Protein AF-A0A2R8AFT1-F1 (afdb_monomer)

Structure (mmCIF, N/CA/C/O backbone):
data_AF-A0A2R8AFT1-F1
#
_entry.id   AF-A0A2R8AFT1-F1
#
loop_
_ato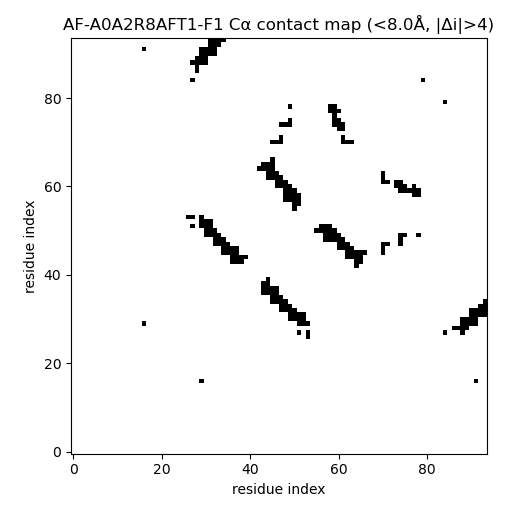m_site.group_PDB
_atom_site.id
_atom_site.type_symbol
_atom_site.label_atom_id
_atom_site.label_alt_id
_atom_site.label_comp_id
_atom_site.label_asym_id
_atom_site.label_entity_id
_atom_site.label_seq_id
_atom_site.pdbx_PDB_ins_code
_atom_site.Cartn_x
_atom_site.Cartn_y
_atom_site.Cartn_z
_atom_site.occupancy
_atom_site.B_iso_or_equiv
_atom_site.auth_seq_id
_atom_site.auth_comp_id
_atom_site.auth_asym_id
_atom_site.auth_atom_id
_atom_site.pdbx_PDB_model_num
ATOM 1 N N . MET A 1 1 ? -3.544 36.162 14.275 1.00 35.91 1 MET A N 1
ATOM 2 C CA . MET A 1 1 ? -4.077 36.416 12.922 1.00 35.91 1 MET A CA 1
ATOM 3 C C . MET A 1 1 ? -3.162 35.656 11.980 1.00 35.91 1 MET A C 1
ATOM 5 O O . MET A 1 1 ? -1.972 35.917 11.990 1.00 35.91 1 MET A O 1
ATOM 9 N N . THR A 1 2 ? -3.677 34.573 11.410 1.00 34.53 2 THR A N 1
ATOM 10 C CA . THR A 1 2 ? -2.946 33.414 10.870 1.00 34.53 2 THR A CA 1
ATOM 11 C C . THR A 1 2 ? -2.199 33.727 9.575 1.00 34.53 2 THR A C 1
ATOM 13 O O . THR A 1 2 ? -2.836 34.105 8.596 1.00 34.53 2 THR A O 1
ATOM 16 N N . GLU A 1 3 ? -0.881 33.523 9.563 1.00 36.88 3 GLU A N 1
ATOM 17 C CA . GLU A 1 3 ? -0.083 33.475 8.335 1.00 36.88 3 GLU A CA 1
ATOM 18 C C . GLU A 1 3 ? -0.292 32.128 7.633 1.00 36.88 3 GLU A C 1
ATOM 20 O O . GLU A 1 3 ? -0.204 31.054 8.232 1.00 36.88 3 GLU A O 1
ATOM 25 N N . ASP A 1 4 ? -0.646 32.223 6.358 1.00 40.91 4 ASP A N 1
ATOM 26 C CA . ASP A 1 4 ? -0.936 31.132 5.444 1.00 40.91 4 ASP A CA 1
ATOM 27 C C . ASP A 1 4 ? 0.382 30.546 4.916 1.00 40.91 4 ASP A C 1
ATOM 29 O O . ASP A 1 4 ? 1.070 31.160 4.107 1.00 40.91 4 ASP A O 1
ATOM 33 N N . LEU A 1 5 ? 0.756 29.357 5.398 1.00 37.88 5 LEU A N 1
ATOM 34 C CA . LEU A 1 5 ? 1.956 28.623 4.966 1.00 37.88 5 LEU A CA 1
ATOM 35 C C . LEU A 1 5 ? 1.710 27.736 3.727 1.00 37.88 5 LEU A C 1
ATOM 37 O O . LEU A 1 5 ? 2.443 26.777 3.489 1.00 37.88 5 LEU A O 1
ATOM 41 N N . ARG A 1 6 ? 0.686 28.029 2.920 1.00 41.09 6 ARG A N 1
ATOM 42 C CA . ARG A 1 6 ? 0.300 27.225 1.750 1.00 41.09 6 ARG A CA 1
ATOM 43 C C . ARG A 1 6 ? 0.878 27.741 0.433 1.00 41.09 6 ARG A C 1
ATOM 45 O O . ARG A 1 6 ? 0.115 27.942 -0.496 1.00 41.09 6 ARG A O 1
ATOM 52 N N . ASP A 1 7 ? 2.193 27.929 0.326 1.00 49.38 7 ASP A N 1
ATOM 53 C CA . ASP A 1 7 ? 2.844 27.856 -0.999 1.00 49.38 7 ASP A CA 1
ATOM 54 C C . ASP A 1 7 ? 4.374 27.729 -0.927 1.00 49.38 7 ASP A C 1
ATOM 56 O O . ASP A 1 7 ? 5.125 28.483 -1.548 1.00 49.38 7 ASP A O 1
ATOM 60 N N . GLN A 1 8 ? 4.892 26.769 -0.155 1.00 41.59 8 GLN A N 1
ATOM 61 C CA . GLN A 1 8 ? 6.258 26.323 -0.431 1.00 41.59 8 GLN A CA 1
ATOM 62 C C . GLN A 1 8 ? 6.192 25.428 -1.662 1.00 41.59 8 GLN A C 1
ATOM 64 O O . GLN A 1 8 ? 5.880 24.246 -1.545 1.00 41.59 8 GLN A O 1
ATOM 69 N N . GLY A 1 9 ? 6.414 26.039 -2.831 1.00 44.97 9 GLY A N 1
ATOM 70 C CA . GLY A 1 9 ? 6.431 25.422 -4.156 1.00 44.97 9 GLY A CA 1
ATOM 71 C C . GLY A 1 9 ? 7.438 24.279 -4.265 1.00 44.97 9 GLY A C 1
ATOM 72 O O . GLY A 1 9 ? 8.494 24.400 -4.890 1.00 44.97 9 GLY A O 1
ATOM 73 N N . GLU A 1 10 ? 7.102 23.149 -3.656 1.00 46.91 10 GLU A N 1
ATOM 74 C CA . GLU A 1 10 ? 7.771 21.886 -3.874 1.00 46.91 10 GLU A CA 1
ATOM 75 C C . GLU A 1 10 ? 7.568 21.535 -5.349 1.00 46.91 10 GLU A C 1
ATOM 77 O O . GLU A 1 10 ? 6.450 21.569 -5.870 1.00 46.91 10 GLU A O 1
ATOM 82 N N . ARG A 1 11 ? 8.667 21.268 -6.064 1.00 39.12 11 ARG A N 1
ATOM 83 C CA . ARG A 1 11 ? 8.618 20.884 -7.478 1.00 39.12 11 ARG A CA 1
ATOM 84 C C . ARG A 1 11 ? 7.654 19.710 -7.607 1.00 39.12 11 ARG A C 1
ATOM 86 O O . ARG A 1 11 ? 8.010 18.597 -7.229 1.00 39.12 11 ARG A O 1
ATOM 93 N N . ILE A 1 12 ? 6.473 19.946 -8.181 1.00 51.50 12 ILE A N 1
ATOM 94 C CA . ILE A 1 12 ? 5.580 18.873 -8.613 1.00 51.50 12 ILE A CA 1
ATOM 95 C C . ILE A 1 12 ? 6.422 17.980 -9.525 1.00 51.50 12 ILE A C 1
ATOM 97 O O . ILE A 1 12 ? 6.843 18.392 -10.610 1.00 51.50 12 ILE A O 1
ATOM 101 N N . SER A 1 13 ? 6.762 16.786 -9.042 1.00 50.00 13 SER A N 1
ATOM 102 C CA . SER A 1 13 ? 7.532 15.829 -9.828 1.00 50.00 13 SER A CA 1
ATOM 103 C C . SER A 1 13 ? 6.768 15.524 -11.119 1.00 50.00 13 SER A C 1
ATOM 105 O O . SER A 1 13 ? 5.541 15.428 -11.099 1.00 50.00 13 SER A O 1
ATOM 107 N N . GLU A 1 14 ? 7.470 15.402 -12.248 1.00 49.84 14 GLU A N 1
ATOM 108 C CA . GLU A 1 14 ? 6.827 15.128 -13.539 1.00 49.84 14 GLU A CA 1
ATOM 109 C C . GLU A 1 14 ? 5.864 13.931 -13.454 1.00 49.84 14 GLU A C 1
ATOM 111 O O . GLU A 1 14 ? 6.237 12.854 -12.978 1.00 49.84 14 GLU A O 1
ATOM 116 N N . ASN A 1 15 ? 4.646 14.078 -13.992 1.00 51.28 15 ASN A N 1
ATOM 117 C CA . ASN A 1 15 ? 3.689 12.978 -14.116 1.00 51.28 15 ASN A CA 1
ATOM 118 C C . ASN A 1 15 ? 4.164 11.975 -15.187 1.00 51.28 15 ASN A C 1
ATOM 120 O O . ASN A 1 15 ? 3.816 12.052 -16.367 1.00 51.28 15 ASN A O 1
ATOM 124 N N . ARG A 1 16 ? 4.992 11.016 -14.763 1.00 57.72 16 ARG A N 1
ATOM 125 C CA . ARG A 1 16 ? 5.545 9.958 -15.627 1.00 57.72 16 ARG A CA 1
ATOM 126 C C . ARG A 1 16 ? 4.512 8.896 -16.014 1.00 57.72 16 ARG A C 1
ATOM 128 O O . ARG A 1 16 ? 4.707 8.212 -17.017 1.00 57.72 16 ARG A O 1
ATOM 135 N N . VAL A 1 17 ? 3.408 8.785 -15.269 1.00 55.28 17 VAL A N 1
ATOM 136 C CA . VAL A 1 17 ? 2.307 7.846 -15.554 1.00 55.28 17 VAL A CA 1
ATOM 137 C C . VAL A 1 17 ? 1.571 8.251 -16.832 1.00 55.28 17 VAL A C 1
ATOM 139 O O . VAL A 1 17 ? 1.320 7.403 -17.687 1.00 55.28 17 VAL A O 1
ATOM 142 N N . ALA A 1 18 ? 1.323 9.549 -17.027 1.00 54.91 18 ALA A N 1
ATOM 143 C CA . ALA A 1 18 ? 0.660 10.072 -18.223 1.00 54.91 18 ALA A CA 1
ATOM 144 C C . ALA A 1 18 ? 1.428 9.768 -19.528 1.00 54.91 18 ALA A C 1
ATOM 146 O O . ALA A 1 18 ? 0.824 9.624 -20.589 1.00 54.91 18 ALA A O 1
ATOM 147 N N . ARG A 1 19 ? 2.760 9.613 -19.460 1.00 52.62 19 ARG A N 1
ATOM 148 C CA . ARG A 1 19 ? 3.623 9.360 -20.628 1.00 52.62 19 ARG A CA 1
ATOM 149 C C . ARG A 1 19 ? 3.755 7.876 -20.999 1.00 52.62 19 ARG A C 1
ATOM 151 O O . ARG A 1 19 ? 4.157 7.569 -22.116 1.00 52.62 19 ARG A O 1
ATOM 158 N N . LEU A 1 20 ? 3.392 6.957 -20.100 1.00 52.91 20 LEU A N 1
ATOM 159 C CA . LEU A 1 20 ? 3.425 5.507 -20.351 1.00 52.91 20 LEU A CA 1
ATOM 160 C C . LEU A 1 20 ? 2.292 5.023 -21.271 1.00 52.91 20 LEU A C 1
ATOM 162 O O . LEU A 1 20 ? 2.378 3.918 -21.802 1.00 52.91 20 LEU A O 1
ATOM 166 N N . GLY A 1 21 ? 1.270 5.852 -21.519 1.00 51.91 21 GLY A N 1
ATOM 167 C CA . GLY A 1 21 ? 0.150 5.519 -22.406 1.00 51.91 21 GLY A CA 1
ATOM 168 C C . GLY A 1 21 ? 0.544 5.219 -23.860 1.00 51.91 21 GLY A C 1
ATOM 169 O O . GLY A 1 21 ? -0.204 4.534 -24.555 1.00 51.91 21 GLY A O 1
ATOM 170 N N . SER A 1 22 ? 1.718 5.670 -24.323 1.00 46.72 22 SER A N 1
ATOM 171 C CA . SER A 1 22 ? 2.195 5.450 -25.699 1.00 46.72 22 SER A CA 1
ATOM 172 C C . SER A 1 22 ? 3.210 4.308 -25.859 1.00 46.72 22 SER A C 1
ATOM 174 O O . SER A 1 22 ? 3.480 3.891 -26.987 1.00 46.72 22 SER A O 1
ATOM 176 N N . LEU A 1 23 ? 3.737 3.732 -24.770 1.00 49.66 23 LEU A N 1
ATOM 177 C CA . LEU A 1 23 ? 4.701 2.625 -24.827 1.00 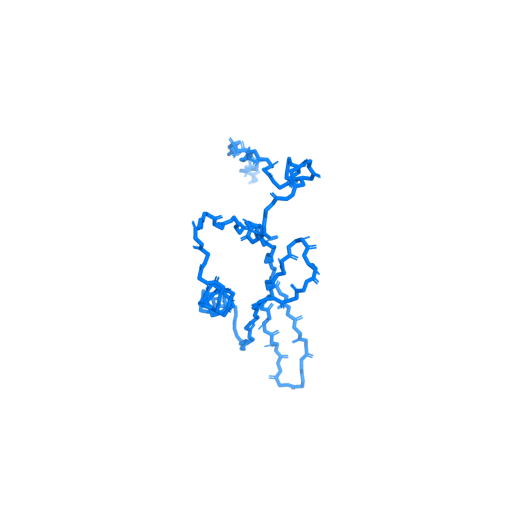49.66 23 LEU A CA 1
ATOM 178 C C . LEU A 1 23 ? 3.979 1.275 -24.805 1.00 49.66 23 LEU A C 1
ATOM 180 O O . LEU A 1 23 ? 3.928 0.543 -23.817 1.00 49.66 23 LEU A O 1
ATOM 184 N N . ARG A 1 24 ? 3.417 0.934 -25.964 1.00 55.06 24 ARG A N 1
ATOM 185 C CA . ARG A 1 24 ? 2.993 -0.428 -26.280 1.00 55.06 24 ARG A CA 1
ATOM 186 C C . ARG A 1 24 ? 4.202 -1.373 -26.211 1.00 55.06 24 ARG A C 1
ATOM 188 O O . ARG A 1 24 ? 5.149 -1.212 -26.971 1.00 55.06 24 ARG A O 1
ATOM 195 N N . ARG A 1 25 ? 4.053 -2.429 -25.400 1.00 53.16 25 ARG A N 1
ATOM 196 C CA . ARG A 1 25 ? 4.859 -3.668 -25.336 1.00 53.16 25 ARG A CA 1
ATOM 197 C C . ARG A 1 25 ? 6.169 -3.598 -24.541 1.00 53.16 25 ARG A C 1
ATOM 199 O O . ARG A 1 25 ? 7.250 -3.679 -25.100 1.00 53.16 25 ARG A O 1
ATOM 206 N N . SER A 1 26 ? 6.059 -3.645 -23.218 1.00 45.69 26 SER A N 1
ATOM 207 C CA . SER A 1 26 ? 6.673 -4.735 -22.445 1.00 45.69 26 SER A CA 1
ATOM 208 C C . SER A 1 26 ? 6.059 -4.761 -21.047 1.00 45.69 26 SER A C 1
ATOM 210 O O . SER A 1 26 ? 5.727 -3.725 -20.479 1.00 45.69 26 SER A O 1
ATOM 212 N N . ALA A 1 27 ? 5.816 -5.960 -20.542 1.00 53.91 27 ALA A N 1
ATOM 213 C CA . ALA A 1 27 ? 5.075 -6.226 -19.324 1.00 53.91 27 ALA A CA 1
ATOM 214 C C . ALA A 1 27 ? 5.699 -5.578 -18.063 1.00 53.91 27 ALA A C 1
ATOM 216 O O . ALA A 1 27 ? 6.912 -5.397 -17.963 1.00 53.91 27 ALA A O 1
ATOM 217 N N . THR A 1 28 ? 4.866 -5.360 -17.035 1.00 58.09 28 THR A N 1
ATOM 218 C CA . THR A 1 28 ? 5.241 -5.290 -15.599 1.00 58.09 28 THR A CA 1
ATOM 219 C C . THR A 1 28 ? 5.958 -4.052 -15.029 1.00 58.09 28 THR A C 1
ATOM 221 O O . THR A 1 28 ? 6.481 -4.120 -13.920 1.00 58.09 28 THR A O 1
ATOM 224 N N . GLY A 1 29 ? 5.946 -2.899 -15.702 1.00 73.19 29 GLY A N 1
ATOM 225 C CA . GLY A 1 29 ? 6.679 -1.716 -15.219 1.00 73.19 29 GLY A CA 1
ATOM 226 C C . GLY A 1 29 ? 5.915 -0.720 -14.338 1.00 73.19 29 GLY A C 1
ATOM 227 O O . GLY A 1 29 ? 6.564 0.091 -13.686 1.00 73.19 29 GLY A O 1
ATOM 228 N N . ALA A 1 30 ? 4.578 -0.719 -14.325 1.00 86.25 30 ALA A N 1
ATOM 229 C CA . ALA A 1 30 ? 3.804 0.335 -13.665 1.00 86.25 30 ALA A CA 1
ATOM 230 C C . ALA A 1 30 ? 2.597 -0.215 -12.898 1.00 86.25 30 ALA A C 1
ATOM 232 O O . ALA A 1 30 ? 1.735 -0.891 -13.469 1.00 86.25 30 ALA A O 1
ATOM 233 N N . VAL A 1 31 ? 2.537 0.113 -11.610 1.00 91.75 31 VAL A N 1
ATOM 234 C CA . VAL A 1 31 ? 1.437 -0.246 -10.715 1.00 91.75 31 VAL A CA 1
ATOM 235 C C . VAL A 1 31 ? 0.897 0.995 -10.010 1.00 91.75 31 VAL A C 1
ATOM 237 O O . VAL A 1 31 ? 1.642 1.937 -9.732 1.00 91.75 31 VAL A O 1
ATOM 240 N N . LEU A 1 32 ? -0.401 0.979 -9.729 1.00 94.81 32 LEU A N 1
ATOM 241 C CA . LEU A 1 32 ? -1.081 1.971 -8.902 1.00 94.81 32 LEU A CA 1
ATOM 242 C C . LEU A 1 32 ? -1.363 1.358 -7.533 1.00 94.81 32 LEU A C 1
ATOM 244 O O . LEU A 1 32 ? -1.772 0.198 -7.471 1.00 94.81 32 LEU A O 1
ATOM 248 N N . THR A 1 33 ? -1.174 2.130 -6.471 1.00 95.38 33 THR A N 1
ATOM 249 C CA . THR A 1 33 ? -1.567 1.768 -5.111 1.00 95.38 33 THR A CA 1
ATOM 250 C C . THR A 1 33 ? -2.452 2.842 -4.500 1.00 95.38 33 THR A C 1
ATOM 252 O O . THR A 1 33 ? -2.250 4.027 -4.751 1.00 95.38 33 THR A O 1
ATOM 255 N N . ASP A 1 34 ? -3.404 2.408 -3.682 1.00 95.94 34 ASP A N 1
ATOM 256 C CA . ASP A 1 34 ? -4.240 3.280 -2.860 1.00 95.94 34 ASP A CA 1
ATOM 257 C C . ASP A 1 34 ? -4.543 2.600 -1.515 1.00 95.94 34 ASP A C 1
ATOM 259 O O . ASP A 1 34 ? -4.497 1.362 -1.411 1.00 95.94 34 ASP A O 1
ATOM 263 N N . ILE A 1 35 ? -4.818 3.402 -0.485 1.00 96.38 35 ILE A N 1
ATOM 264 C CA . ILE A 1 35 ? -5.262 2.926 0.829 1.00 96.38 35 ILE A CA 1
ATOM 265 C C . ILE A 1 35 ? -6.671 3.443 1.073 1.00 96.38 35 ILE A C 1
ATOM 267 O O . ILE A 1 35 ? -6.914 4.643 1.153 1.00 96.38 35 ILE A O 1
ATOM 271 N N . THR A 1 36 ? -7.591 2.512 1.285 1.00 95.56 36 THR A N 1
ATOM 272 C CA . THR A 1 36 ? -8.966 2.814 1.669 1.00 95.56 36 THR A CA 1
ATOM 273 C C . THR A 1 36 ? -9.298 2.198 3.022 1.00 95.56 36 THR A C 1
ATOM 275 O O . THR A 1 36 ? -8.521 1.421 3.583 1.00 95.56 36 THR A O 1
ATOM 278 N N . TYR A 1 37 ? -10.458 2.545 3.566 1.00 95.25 37 TYR A N 1
ATOM 279 C CA . TYR A 1 37 ? -10.955 2.013 4.824 1.00 95.25 37 TYR A CA 1
ATOM 280 C C . TYR A 1 37 ? -12.378 1.481 4.649 1.00 95.25 37 TYR A C 1
ATOM 282 O O . TYR A 1 37 ? -13.235 2.098 4.018 1.00 95.25 37 TYR A O 1
ATOM 290 N N . ILE A 1 38 ? -12.630 0.309 5.221 1.00 95.75 38 ILE A N 1
ATOM 291 C CA . ILE A 1 38 ? -13.901 -0.406 5.157 1.00 95.75 38 ILE A CA 1
ATOM 292 C C . ILE A 1 38 ? -14.502 -0.408 6.557 1.00 95.75 38 ILE A C 1
ATOM 294 O O . ILE A 1 38 ? -13.838 -0.772 7.531 1.00 95.75 38 ILE A O 1
ATOM 298 N N . LYS A 1 39 ? -15.769 0.000 6.669 1.00 95.44 39 LYS A N 1
ATOM 299 C CA . LYS A 1 39 ? -16.497 -0.079 7.934 1.00 95.44 39 LYS A CA 1
ATOM 300 C C . LYS A 1 39 ? -16.943 -1.519 8.185 1.00 95.44 39 LYS A C 1
ATOM 302 O O . LYS A 1 39 ? -17.614 -2.105 7.339 1.00 95.44 39 LYS A O 1
ATOM 307 N N . THR A 1 40 ? -16.611 -2.065 9.350 1.00 94.06 40 THR A N 1
ATOM 308 C CA . THR A 1 40 ? -17.077 -3.380 9.817 1.00 94.06 40 THR A CA 1
ATOM 309 C C . THR A 1 40 ? -17.840 -3.236 11.138 1.00 94.06 40 THR A C 1
ATOM 311 O O . THR A 1 40 ? -17.863 -2.161 11.747 1.00 94.06 40 THR A O 1
ATOM 314 N N . HIS A 1 41 ? -18.462 -4.324 11.601 1.00 94.81 41 HIS A N 1
ATOM 315 C CA . HIS A 1 41 ? -19.096 -4.372 12.925 1.00 94.81 41 HIS A CA 1
ATOM 316 C C . HIS A 1 41 ? -18.086 -4.278 14.081 1.00 94.81 41 HIS A C 1
ATOM 318 O O . HIS A 1 41 ? -18.457 -3.885 15.182 1.00 94.81 41 HIS A O 1
ATOM 324 N N . GLU A 1 42 ? -16.815 -4.588 13.823 1.00 92.19 42 GLU A N 1
ATOM 325 C CA . GLU A 1 42 ? -15.735 -4.615 14.817 1.00 92.19 42 GLU A CA 1
ATOM 326 C C . GLU A 1 42 ? -14.858 -3.352 14.779 1.00 92.19 42 GLU A C 1
ATOM 328 O O . GLU A 1 42 ? -13.965 -3.191 15.606 1.00 92.19 42 GLU A O 1
ATOM 333 N N . GLY A 1 43 ? -15.094 -2.436 13.831 1.00 92.81 43 GLY A N 1
ATOM 334 C CA . GLY A 1 43 ? -14.311 -1.209 13.705 1.00 92.81 43 GLY A CA 1
ATOM 335 C C . GLY A 1 43 ? -14.059 -0.794 12.260 1.00 92.81 43 GLY A C 1
ATOM 336 O O . GLY A 1 43 ? -14.934 -0.898 11.402 1.00 92.81 43 GLY A O 1
ATOM 337 N N . TRP A 1 44 ? -12.876 -0.238 12.014 1.00 95.38 44 TRP A N 1
ATOM 338 C CA . TRP A 1 44 ? -12.402 0.130 10.681 1.00 95.38 44 TRP A CA 1
ATOM 339 C C . TRP A 1 44 ? -11.311 -0.843 10.246 1.00 95.38 44 TRP A C 1
ATOM 341 O O . TRP A 1 44 ? -10.389 -1.128 11.009 1.00 95.38 44 TRP A O 1
ATOM 351 N N . LEU A 1 45 ? -11.414 -1.332 9.015 1.00 97.00 45 LEU A N 1
ATOM 352 C CA . LEU A 1 45 ? -10.390 -2.146 8.375 1.00 97.00 45 LEU A CA 1
ATOM 353 C C . LEU A 1 45 ? -9.722 -1.315 7.282 1.00 97.00 45 LEU A C 1
ATOM 355 O O . LEU A 1 45 ? -10.385 -0.898 6.336 1.00 97.00 45 LEU A O 1
ATOM 359 N N . TYR A 1 46 ? -8.423 -1.084 7.398 1.00 97.19 46 TYR A N 1
ATOM 360 C CA . TYR A 1 46 ? -7.637 -0.416 6.368 1.00 97.19 46 TYR A CA 1
ATOM 361 C C . TYR A 1 46 ? -7.194 -1.442 5.334 1.00 97.19 46 TYR A C 1
ATOM 363 O O . TYR A 1 46 ? -6.680 -2.498 5.697 1.00 97.19 46 TYR A O 1
ATOM 371 N N . LEU A 1 47 ? -7.386 -1.126 4.059 1.00 97.56 47 LEU A N 1
ATOM 372 C CA . LEU A 1 47 ? -7.077 -1.981 2.921 1.00 97.56 47 LEU A CA 1
ATOM 373 C C . LEU A 1 47 ? -6.146 -1.223 1.973 1.00 97.56 47 LEU A C 1
ATOM 375 O O . LEU A 1 47 ? -6.522 -0.190 1.426 1.00 97.56 47 LEU A O 1
ATOM 379 N N . CYS A 1 48 ? -4.951 -1.764 1.750 1.00 97.94 48 CYS A N 1
ATOM 380 C CA . CYS A 1 48 ? -4.062 -1.330 0.677 1.00 97.94 48 CYS A CA 1
ATOM 381 C C . CYS A 1 48 ? -4.224 -2.273 -0.516 1.00 97.94 48 CYS A C 1
ATOM 383 O O . CYS A 1 48 ? -4.165 -3.492 -0.338 1.00 97.94 48 CYS A O 1
ATOM 385 N N . VAL A 1 49 ? -4.414 -1.727 -1.719 1.00 97.06 49 VAL A N 1
ATOM 386 C CA . VAL A 1 49 ? -4.556 -2.504 -2.963 1.00 97.06 49 VAL A CA 1
ATOM 387 C C . VAL A 1 49 ? -3.562 -2.005 -3.997 1.00 97.06 49 VAL A C 1
ATOM 389 O O . VAL A 1 49 ? -3.453 -0.804 -4.220 1.00 97.06 49 VAL A O 1
ATOM 392 N N . ILE A 1 50 ? -2.885 -2.935 -4.672 1.00 95.56 50 ILE A N 1
ATOM 393 C CA . ILE A 1 50 ? -1.983 -2.659 -5.788 1.00 95.56 50 ILE A CA 1
ATOM 394 C C . ILE A 1 50 ? -2.560 -3.258 -7.068 1.00 95.56 50 ILE A C 1
ATOM 396 O O . ILE A 1 50 ? -2.857 -4.455 -7.140 1.00 95.56 50 ILE A O 1
ATOM 400 N N . ILE A 1 51 ? -2.692 -2.422 -8.095 1.00 93.19 51 ILE A N 1
ATOM 401 C CA . ILE A 1 51 ? -3.241 -2.777 -9.404 1.00 93.19 51 ILE A CA 1
ATOM 402 C C . ILE A 1 51 ? -2.156 -2.627 -10.467 1.00 93.19 51 ILE A C 1
ATOM 404 O O . ILE A 1 51 ? -1.479 -1.604 -10.555 1.00 93.19 51 ILE A O 1
ATOM 408 N N . ASP A 1 52 ? -2.024 -3.635 -11.323 1.00 90.38 52 ASP A N 1
ATOM 409 C CA . ASP A 1 52 ? -1.194 -3.548 -12.523 1.00 90.38 52 ASP A CA 1
ATOM 410 C C . ASP A 1 52 ? -1.933 -2.754 -13.607 1.00 90.38 52 ASP A C 1
ATOM 412 O O . ASP A 1 52 ? -3.021 -3.134 -14.047 1.00 90.38 52 ASP A O 1
ATOM 416 N N . LEU A 1 53 ? -1.352 -1.628 -14.034 1.00 86.94 53 LEU A N 1
ATOM 417 C CA . LEU A 1 53 ? -2.030 -0.675 -14.923 1.00 86.94 53 LEU A CA 1
ATOM 418 C C . LEU A 1 53 ? -2.292 -1.233 -16.327 1.00 86.94 53 LEU A C 1
ATOM 420 O O . LEU A 1 53 ? -3.199 -0.759 -17.013 1.00 86.94 53 LEU A O 1
ATOM 424 N N . PHE A 1 54 ? -1.528 -2.243 -16.747 1.00 83.12 54 PHE A N 1
ATOM 425 C CA . PHE A 1 54 ? -1.678 -2.867 -18.058 1.00 83.12 54 PHE A CA 1
ATOM 426 C C . PHE A 1 54 ? -2.799 -3.913 -18.067 1.00 83.12 54 PHE A C 1
ATOM 428 O O . PHE A 1 54 ? -3.683 -3.877 -18.918 1.00 83.12 54 PHE A O 1
ATOM 435 N N . SER A 1 55 ? -2.781 -4.836 -17.106 1.00 85.31 55 SER A N 1
ATOM 436 C CA . SER A 1 55 ? -3.745 -5.938 -17.007 1.00 85.31 55 SER A CA 1
ATOM 437 C C . SER A 1 55 ? -5.023 -5.578 -16.251 1.00 85.31 55 SER A C 1
ATOM 439 O O . SER A 1 55 ? -5.986 -6.342 -16.313 1.00 85.31 55 SER A O 1
ATOM 441 N N . ARG A 1 56 ? -5.034 -4.449 -15.527 1.00 89.00 56 ARG A N 1
ATOM 442 C CA . ARG A 1 56 ? -6.119 -4.012 -14.628 1.00 89.00 56 ARG A CA 1
ATOM 443 C C . ARG A 1 56 ? -6.451 -5.018 -13.522 1.00 89.00 56 ARG A C 1
ATOM 445 O O . ARG A 1 56 ? -7.519 -4.952 -12.923 1.00 89.00 56 ARG A O 1
ATOM 452 N N . ARG A 1 57 ? -5.541 -5.950 -13.237 1.00 91.50 57 ARG A N 1
ATOM 453 C CA . ARG A 1 57 ? -5.707 -6.952 -12.181 1.00 91.50 57 ARG A CA 1
ATOM 454 C C . ARG A 1 57 ? -5.155 -6.425 -10.865 1.00 91.50 57 ARG A C 1
ATOM 456 O O . ARG A 1 57 ? -4.138 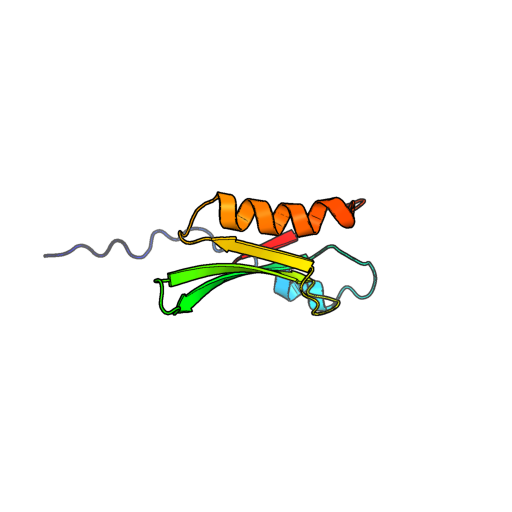-5.733 -10.856 1.00 91.50 57 ARG A O 1
ATOM 463 N N . VAL A 1 58 ? -5.788 -6.822 -9.764 1.00 94.31 58 VAL A N 1
ATOM 464 C CA . VAL A 1 58 ? -5.183 -6.723 -8.431 1.00 94.31 58 VAL A CA 1
ATOM 465 C C . VAL A 1 58 ? -4.003 -7.688 -8.382 1.00 94.31 58 VAL A C 1
ATOM 467 O O . VAL A 1 58 ? -4.136 -8.862 -8.730 1.00 94.31 58 VAL A O 1
ATOM 470 N N . VAL A 1 59 ? -2.838 -7.177 -7.999 1.00 93.12 59 VAL A N 1
ATOM 471 C CA . VAL A 1 59 ? -1.572 -7.927 -7.992 1.00 93.12 59 VAL A CA 1
ATOM 472 C C . VAL A 1 59 ? -0.938 -8.029 -6.611 1.00 93.12 59 VAL A C 1
ATOM 474 O O . VAL A 1 59 ? -0.037 -8.839 -6.424 1.00 93.12 59 VAL A O 1
ATOM 477 N N . GLY A 1 60 ? -1.452 -7.276 -5.645 1.00 95.50 60 GLY A N 1
ATOM 478 C CA . GL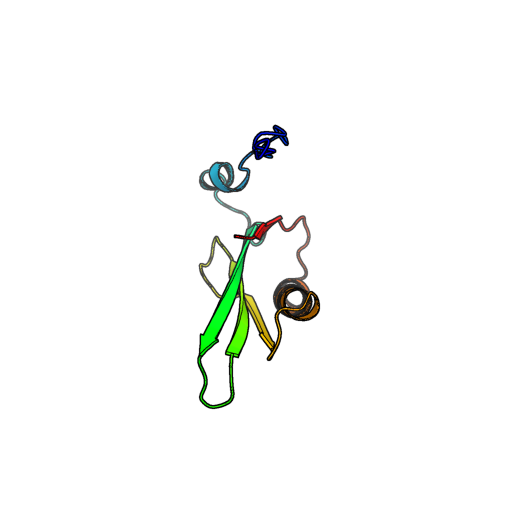Y A 1 60 ? -1.146 -7.403 -4.229 1.00 95.50 60 GLY A CA 1
ATOM 479 C C . GLY A 1 60 ? -2.151 -6.601 -3.416 1.00 95.50 60 GLY A C 1
ATOM 480 O O . GLY A 1 60 ? -2.728 -5.634 -3.912 1.00 95.50 60 GLY A O 1
ATOM 481 N N . TRP A 1 61 ? -2.399 -7.023 -2.184 1.00 97.69 61 TRP A N 1
ATOM 482 C CA . TRP A 1 61 ? -3.304 -6.337 -1.269 1.00 97.69 61 TRP A CA 1
ATOM 483 C C . TRP A 1 61 ? -2.948 -6.702 0.165 1.00 97.69 61 TRP A C 1
ATOM 485 O O . TRP A 1 61 ? -2.387 -7.761 0.392 1.00 97.69 61 TRP A O 1
ATOM 495 N N . SER A 1 62 ? -3.269 -5.861 1.135 1.00 98.25 62 SER A N 1
ATOM 496 C CA . SER A 1 62 ? -3.113 -6.175 2.558 1.00 98.25 62 SER A CA 1
ATOM 497 C C . SER A 1 62 ? -4.208 -5.470 3.336 1.00 98.25 62 SER A C 1
ATOM 499 O O . SER A 1 62 ? -4.595 -4.365 2.955 1.00 98.25 62 SER A O 1
ATOM 501 N N . ALA A 1 63 ? -4.700 -6.091 4.406 1.00 97.44 63 ALA A N 1
ATOM 502 C CA . ALA A 1 63 ? -5.734 -5.522 5.258 1.00 97.44 63 ALA A CA 1
ATOM 503 C C . ALA A 1 63 ? -5.337 -5.606 6.736 1.00 97.44 63 ALA A C 1
ATOM 505 O O . ALA A 1 63 ? -4.897 -6.659 7.199 1.00 97.44 63 ALA A O 1
ATOM 506 N N . GLN A 1 64 ? -5.480 -4.504 7.472 1.00 96.69 64 GLN A N 1
ATOM 507 C CA . GLN A 1 64 ? -5.134 -4.412 8.896 1.00 96.69 64 GLN A CA 1
ATOM 508 C C . GLN A 1 64 ? -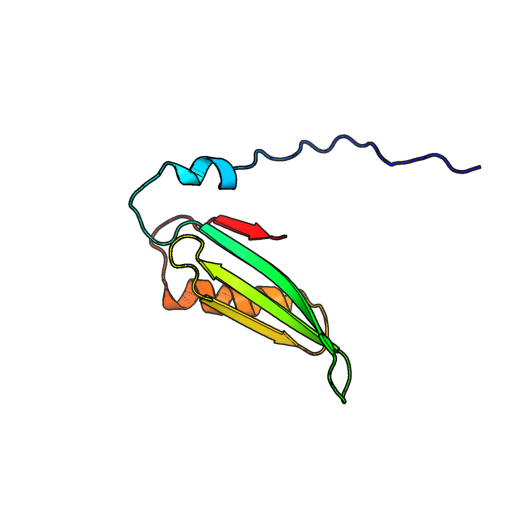6.104 -3.489 9.639 1.00 96.69 64 GLN A C 1
ATOM 510 O O . GLN A 1 64 ? -6.727 -2.611 9.048 1.00 96.69 64 GLN A O 1
ATOM 515 N N . SER A 1 65 ? -6.210 -3.650 10.957 1.00 95.25 65 SER A N 1
ATOM 516 C CA . SER A 1 65 ? -7.037 -2.793 11.823 1.00 95.25 65 SER A CA 1
ATOM 517 C C . SER A 1 65 ? -6.472 -1.378 12.027 1.00 95.25 65 SER A C 1
ATOM 519 O O . SER A 1 65 ? -7.130 -0.539 12.636 1.00 95.25 65 SER A O 1
ATOM 521 N N . GLY A 1 66 ? -5.274 -1.087 11.508 1.00 92.94 66 GLY A N 1
ATOM 522 C CA . GLY A 1 66 ? -4.643 0.228 11.578 1.00 92.94 66 GLY A CA 1
ATOM 523 C 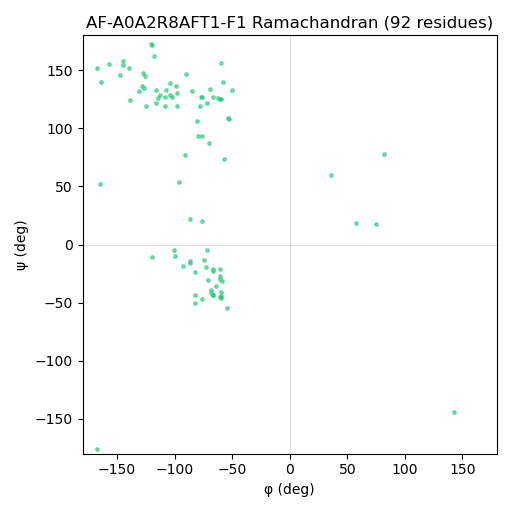C . GLY A 1 66 ? -3.930 0.609 10.283 1.00 92.94 66 GLY A C 1
ATOM 524 O O . GLY A 1 66 ? -3.438 -0.249 9.548 1.00 92.94 66 GLY A O 1
ATOM 525 N N . MET A 1 67 ? -3.849 1.914 10.021 1.00 93.94 67 MET A N 1
ATOM 526 C CA . MET A 1 67 ? -3.088 2.468 8.903 1.00 93.94 67 MET A CA 1
ATOM 527 C C . MET A 1 67 ? -1.602 2.521 9.266 1.00 93.94 67 MET A C 1
ATOM 529 O O . MET A 1 67 ? -1.135 3.468 9.896 1.00 93.94 67 MET A O 1
ATOM 533 N N . THR A 1 68 ? -0.861 1.477 8.904 1.00 95.44 68 THR A N 1
ATOM 534 C CA . THR A 1 68 ? 0.565 1.332 9.225 1.00 95.44 68 THR A CA 1
ATOM 535 C C . THR A 1 68 ? 1.413 1.269 7.956 1.00 95.44 68 THR A C 1
ATOM 537 O O . THR A 1 68 ? 0.926 0.955 6.870 1.00 95.44 68 THR A O 1
ATOM 540 N N . THR A 1 69 ? 2.719 1.508 8.082 1.00 95.50 69 THR A N 1
ATOM 541 C CA . THR A 1 69 ? 3.675 1.260 6.987 1.00 95.50 69 THR A CA 1
ATOM 542 C C . THR A 1 69 ? 3.701 -0.213 6.572 1.00 95.50 69 THR A C 1
ATOM 544 O O . THR A 1 69 ? 3.919 -0.535 5.404 1.00 95.50 69 THR A O 1
ATOM 547 N N . GLU A 1 70 ? 3.424 -1.111 7.517 1.00 97.00 70 GLU A N 1
ATOM 548 C CA . GLU A 1 70 ? 3.361 -2.551 7.304 1.00 97.00 70 GLU A CA 1
ATOM 549 C C . GLU A 1 70 ? 2.228 -2.953 6.351 1.00 97.00 70 GLU A C 1
ATOM 551 O O . GLU A 1 70 ? 2.414 -3.846 5.524 1.00 97.00 70 GLU A O 1
ATOM 556 N N . LEU A 1 71 ? 1.089 -2.254 6.405 1.00 96.94 71 LEU A N 1
ATOM 557 C CA . LEU A 1 71 ? -0.033 -2.449 5.485 1.00 96.94 71 LEU A CA 1
ATOM 558 C C . LEU A 1 71 ? 0.426 -2.329 4.021 1.00 96.94 71 LEU A C 1
ATOM 560 O O . LEU A 1 71 ? 0.262 -3.265 3.235 1.00 96.94 71 LEU A O 1
ATOM 564 N N . ALA A 1 72 ? 1.065 -1.210 3.670 1.00 95.62 72 ALA A N 1
ATOM 565 C CA . ALA A 1 72 ? 1.568 -0.968 2.319 1.00 95.62 72 ALA A CA 1
ATOM 566 C C . ALA A 1 72 ? 2.737 -1.901 1.959 1.00 95.62 72 ALA A C 1
ATOM 568 O O . ALA A 1 72 ? 2.804 -2.426 0.844 1.00 95.62 72 ALA A O 1
ATOM 569 N N . ARG A 1 73 ? 3.643 -2.163 2.914 1.00 96.50 73 ARG A N 1
ATOM 570 C CA . ARG A 1 73 ? 4.794 -3.054 2.708 1.00 96.50 73 ARG A CA 1
ATOM 571 C C . ARG A 1 73 ? 4.358 -4.469 2.328 1.00 96.50 73 ARG A C 1
ATOM 573 O O . ARG A 1 73 ? 4.926 -5.047 1.404 1.00 96.50 73 ARG A O 1
ATOM 580 N N . GLN A 1 74 ? 3.349 -5.015 3.004 1.00 97.69 74 GLN A N 1
ATOM 581 C CA . GLN A 1 74 ? 2.841 -6.360 2.728 1.00 97.69 74 GLN A CA 1
ATOM 582 C C . GLN A 1 74 ? 2.181 -6.453 1.350 1.00 97.69 74 GLN A C 1
ATOM 584 O O . GLN A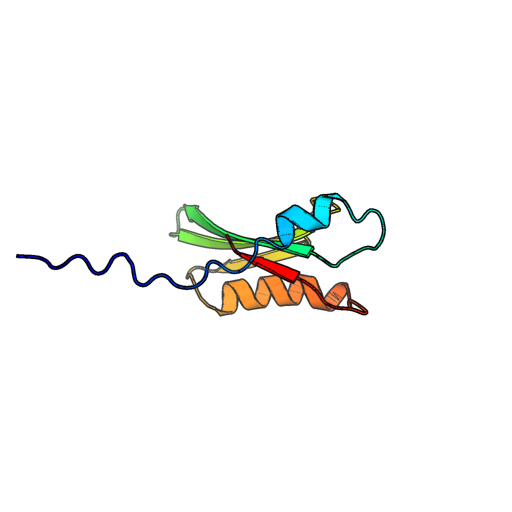 1 74 ? 2.480 -7.375 0.588 1.00 97.69 74 GLN A O 1
ATOM 589 N N . ALA A 1 75 ? 1.361 -5.464 0.979 1.00 96.00 75 ALA A N 1
ATOM 590 C CA . ALA A 1 75 ? 0.764 -5.404 -0.357 1.00 96.00 75 ALA A CA 1
ATOM 591 C C . ALA A 1 75 ? 1.842 -5.340 -1.460 1.00 96.00 75 ALA A C 1
ATOM 593 O O . ALA A 1 75 ? 1.746 -6.030 -2.485 1.00 96.00 75 ALA A O 1
ATOM 594 N N . LEU A 1 76 ? 2.910 -4.566 -1.229 1.00 93.88 76 LEU A N 1
ATOM 595 C CA . LEU A 1 76 ? 4.037 -4.453 -2.153 1.00 93.88 76 LEU A CA 1
ATOM 596 C C . LEU A 1 76 ? 4.827 -5.761 -2.272 1.00 93.88 76 LEU A C 1
ATOM 598 O O . LEU A 1 76 ? 5.153 -6.174 -3.387 1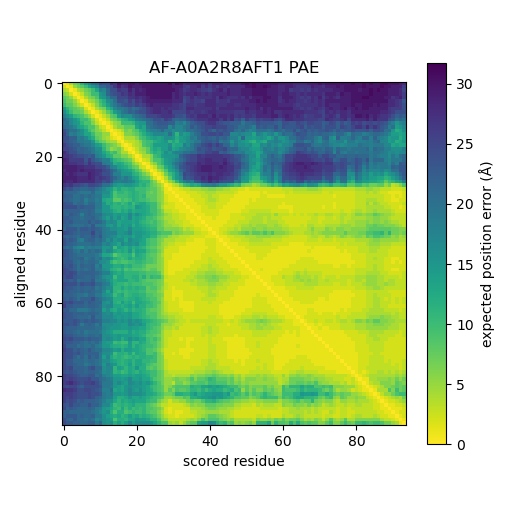.00 93.88 76 LEU A O 1
ATOM 602 N N . LEU A 1 77 ? 5.100 -6.443 -1.158 1.00 93.88 77 LEU A N 1
ATOM 603 C CA . LEU A 1 77 ? 5.786 -7.736 -1.177 1.00 93.88 77 LEU A CA 1
ATOM 604 C C . LEU A 1 77 ? 5.007 -8.785 -1.972 1.00 93.88 77 LEU A C 1
ATOM 606 O O . LEU A 1 77 ? 5.595 -9.447 -2.829 1.00 93.88 77 LEU A O 1
ATOM 610 N N . MET A 1 78 ? 3.689 -8.870 -1.764 1.00 93.56 78 MET A N 1
ATOM 611 C CA . MET A 1 78 ? 2.809 -9.747 -2.547 1.00 93.56 78 MET A CA 1
ATOM 612 C C . MET A 1 78 ? 2.842 -9.437 -4.045 1.00 93.56 78 MET A C 1
ATOM 614 O O . MET A 1 78 ? 2.723 -10.348 -4.860 1.00 93.56 78 MET A O 1
ATOM 618 N N . THR A 1 79 ? 3.063 -8.175 -4.415 1.00 90.50 79 THR A N 1
ATOM 619 C CA . THR A 1 79 ? 3.180 -7.771 -5.820 1.00 90.50 79 THR A CA 1
ATOM 620 C C . THR A 1 79 ? 4.532 -8.153 -6.424 1.00 90.50 79 THR A C 1
ATOM 622 O O . THR A 1 79 ? 4.591 -8.673 -7.540 1.00 90.50 79 THR A O 1
ATOM 625 N N . VAL A 1 80 ? 5.638 -7.884 -5.723 1.00 87.00 80 VAL A N 1
ATOM 626 C CA . VAL A 1 80 ? 6.994 -7.993 -6.291 1.00 87.00 80 VAL A CA 1
ATOM 627 C C . VAL A 1 80 ? 7.518 -9.428 -6.271 1.00 87.00 80 VAL A C 1
ATOM 629 O O . VAL A 1 80 ? 8.093 -9.880 -7.266 1.00 87.00 80 VAL A O 1
ATOM 632 N N . TRP A 1 81 ? 7.320 -10.159 -5.170 1.00 84.81 81 TRP A N 1
ATOM 633 C CA . TRP A 1 81 ? 7.926 -11.482 -4.976 1.00 84.81 81 TRP A CA 1
ATOM 634 C C . TRP A 1 81 ? 7.532 -12.516 -6.040 1.00 84.81 81 TRP A C 1
ATOM 636 O O . TRP A 1 81 ? 8.434 -13.169 -6.571 1.00 84.81 81 TRP A O 1
ATOM 646 N N . PRO A 1 82 ? 6.247 -12.661 -6.421 1.00 82.19 82 PRO A N 1
ATOM 647 C CA . PRO A 1 82 ? 5.858 -13.636 -7.438 1.00 82.19 82 PRO A CA 1
ATOM 648 C C . PRO A 1 82 ? 6.316 -13.244 -8.845 1.00 82.19 82 PRO A C 1
ATOM 650 O O . PRO A 1 82 ? 6.568 -14.109 -9.679 1.00 82.19 82 PRO A O 1
ATOM 653 N N . ARG A 1 83 ? 6.405 -11.936 -9.125 1.00 76.75 83 ARG A N 1
ATOM 654 C CA . ARG A 1 83 ? 6.660 -11.408 -10.473 1.00 76.75 83 ARG A CA 1
ATOM 655 C C . ARG A 1 83 ? 8.141 -11.411 -10.844 1.00 76.75 83 ARG A C 1
ATOM 657 O O . ARG A 1 83 ? 8.426 -11.398 -12.036 1.00 76.75 83 ARG A O 1
ATOM 664 N N . LYS A 1 84 ? 9.050 -11.398 -9.853 1.00 76.19 84 LYS A N 1
ATOM 665 C CA . LYS A 1 84 ? 10.517 -11.309 -10.030 1.00 76.19 84 LYS A CA 1
ATOM 666 C C . LYS A 1 84 ? 10.899 -10.404 -11.216 1.00 76.19 84 LYS A C 1
ATOM 668 O O . LYS A 1 84 ? 11.469 -10.881 -12.195 1.00 76.19 84 LYS A O 1
ATOM 673 N N . PRO A 1 85 ? 10.509 -9.119 -11.187 1.00 74.38 85 PRO A N 1
ATOM 674 C CA . PRO A 1 85 ? 10.671 -8.246 -12.339 1.00 74.38 85 PRO A CA 1
ATOM 675 C C . PRO A 1 85 ? 12.155 -8.115 -12.706 1.00 74.38 85 PRO A C 1
ATOM 677 O O . PRO A 1 85 ? 12.971 -7.701 -11.888 1.00 74.38 85 PRO A O 1
ATOM 680 N N . ASN A 1 86 ? 12.498 -8.411 -13.962 1.00 72.62 86 ASN A N 1
ATOM 681 C CA . ASN A 1 86 ? 13.862 -8.282 -14.499 1.00 72.62 86 ASN A CA 1
ATOM 682 C C . ASN A 1 86 ? 14.253 -6.815 -14.794 1.00 72.62 86 ASN A C 1
ATOM 684 O O . ASN A 1 86 ? 15.134 -6.548 -15.608 1.00 72.62 86 ASN A O 1
ATOM 688 N N . GLY A 1 87 ? 13.565 -5.847 -14.186 1.00 74.88 87 GLY A N 1
ATOM 689 C CA . GLY A 1 87 ? 13.685 -4.429 -14.500 1.00 74.88 87 GLY A CA 1
ATOM 690 C C . GLY A 1 87 ? 13.011 -3.536 -13.462 1.00 74.88 87 GLY A C 1
ATOM 691 O O . GLY A 1 87 ? 12.513 -3.998 -12.437 1.00 74.88 87 GLY A O 1
ATOM 692 N N . LYS A 1 88 ? 13.011 -2.227 -13.725 1.00 80.12 88 LYS A N 1
ATOM 693 C CA . LYS A 1 88 ? 12.446 -1.231 -12.806 1.00 80.12 88 LYS A CA 1
ATOM 694 C C . LYS A 1 88 ? 10.920 -1.341 -12.742 1.00 80.12 88 LYS A C 1
ATOM 696 O O . LYS A 1 88 ? 10.259 -1.355 -13.778 1.00 80.12 88 LYS A O 1
ATOM 701 N N . VAL A 1 89 ? 10.381 -1.327 -11.523 1.00 81.50 89 VAL A N 1
ATOM 702 C CA . VAL A 1 89 ? 8.947 -1.162 -11.249 1.00 81.50 89 VAL A CA 1
ATOM 703 C C . VAL A 1 89 ? 8.706 0.260 -10.753 1.00 81.50 89 VAL A C 1
ATOM 705 O O . VAL A 1 89 ? 9.370 0.725 -9.830 1.00 81.50 89 VAL A O 1
ATOM 708 N N . THR A 1 90 ? 7.757 0.948 -11.374 1.00 87.06 90 THR A N 1
ATOM 709 C CA . THR A 1 90 ? 7.253 2.257 -10.957 1.00 87.06 90 THR A CA 1
ATOM 710 C C . THR A 1 90 ? 5.970 2.042 -10.171 1.00 87.06 90 THR A C 1
ATOM 712 O O . THR A 1 90 ? 4.997 1.507 -10.703 1.00 87.06 90 THR A O 1
ATOM 715 N N . VAL A 1 91 ? 5.975 2.458 -8.909 1.00 87.25 91 VAL A N 1
ATOM 716 C CA . VAL A 1 91 ? 4.785 2.477 -8.058 1.00 87.25 91 VAL A CA 1
ATOM 717 C C . VAL A 1 91 ? 4.285 3.913 -8.000 1.00 87.25 91 VAL A C 1
ATOM 719 O O . VAL A 1 91 ? 5.057 4.819 -7.689 1.00 87.25 91 VAL A O 1
ATOM 722 N N . HIS A 1 92 ? 3.013 4.124 -8.316 1.00 87.88 92 HIS A N 1
ATOM 723 C CA . HIS A 1 92 ? 2.335 5.397 -8.094 1.00 87.88 92 HIS A CA 1
ATOM 724 C C . HIS A 1 92 ? 1.346 5.235 -6.942 1.00 87.88 92 HIS A C 1
ATOM 726 O O . HIS A 1 92 ? 0.537 4.311 -6.980 1.00 87.88 92 HIS A O 1
ATOM 732 N N . SER A 1 93 ? 1.433 6.102 -5.934 1.00 84.88 93 SER A N 1
A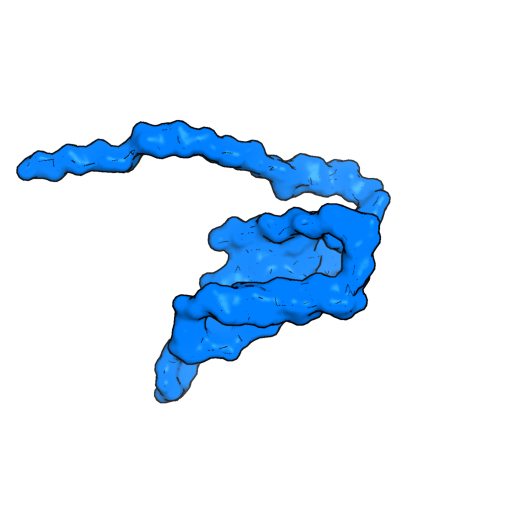TOM 733 C CA . SER A 1 93 ? 0.457 6.188 -4.842 1.00 84.88 93 SER A CA 1
ATOM 734 C C . SER A 1 93 ? -0.512 7.327 -5.116 1.00 84.88 93 SER A C 1
ATOM 736 O O . SER A 1 93 ? -0.059 8.394 -5.544 1.00 84.88 93 SER A O 1
ATOM 738 N N . GLY A 1 94 ? -1.800 7.071 -4.881 1.00 77.44 94 GLY A N 1
ATOM 739 C CA . GLY A 1 94 ? -2.822 8.108 -4.714 1.00 77.44 94 GLY A CA 1
ATOM 740 C C . GLY A 1 94 ? -2.717 8.814 -3.372 1.00 77.44 94 GLY A C 1
ATOM 741 O O . GLY A 1 94 ? -1.987 8.289 -2.492 1.00 77.44 94 GLY A O 1
#

Foldseek 3Di:
DDDDPPDPPDPPPDPVVVVCPPDPDDDAAEKEKEWDWDQDPVGIKIKIWIAGPPVRDTQFMAIDRDDDPVRNVRRVCSNCVVCVDPDHHDYHYD

Mean predicted aligned error: 11.17 Å

Secondary structure (DSSP, 8-state):
-----TT--------HHHHGGG--S-SS-EEEEEEEEEEETTEEEEEEEEEETTT--EEEEEEESS--HHHHHHHHHHHHHHH--SS--EEEE-

pLDDT: mean 78.07, std 20.89, range [34.53, 98.25]

Radius of gyration: 16.89 Å; Cα contacts (8 Å, |Δi|>4): 129; chains: 1; bounding box: 33×50×41 Å

Sequence (94 aa):
MTEDLRDQGERISENRVARLGSLRRSATGAVLTDITYIKTHEGWLYLCVIIDLFSRRVVGWSAQSGMTTELARQALLMTVWPRKPNGKVTVHSG

Solvent-accessible surface area (backbone atoms only — not comparable to full-atom values): 5899 Å² total; per-residue (Å²): 134,86,83,82,82,85,75,78,81,68,78,78,72,79,73,63,71,76,62,54,79,74,64,82,88,73,86,85,39,49,33,42,33,45,77,50,75,44,84,54,98,91,46,56,37,28,36,25,44,29,32,34,70,86,79,70,40,80,49,20,54,26,73,35,79,56,95,47,74,62,35,53,50,48,12,49,48,54,38,47,67,83,62,63,66,96,61,74,69,46,78,46,73,114

Nearest PDB structures (foldseek):
  4fcy-assembly1_A  TM=7.315E-01  e=1.639E-03  Muvirus mu
  1bcm-assembly1_B  TM=8.177E-01  e=7.773E-03  Muvirus mu
  6ozs-assembly1_A  TM=4.884E-01  e=6.610E-02  Mus musculus
  6ozq-assembly1_A  TM=5.022E-01  e=1.041E-01  Mus musculus
  4xuu-assembly1_D  TM=3.885E-01  e=2.195E+00  Homo sapiens

Organism: NCBI:txid1639689

InterPro domains:
  IPR001584 Integrase, catalytic core [PF00665] (31-93)
  IPR012337 Ribonuclease H-like superfamily [SSF53098] (30-91)
  IPR036397 Ribonuclease H superfamily [G3DSA:3.30.420.10] (26-93)
  IPR050900 Transposase IS3/IS150/IS904 [PTHR46889] (32-93)